Protein AF-A0A1V9XCT2-F1 (afdb_monomer_lite)

Foldseek 3Di:
DDDPPPDDDDPVNVVVVVVVVVVVVVVVVVLLVVLVVVLVVLVVVLVVLCCVVVPVVVCVVVVVDDDDPCCPPPVVCVVCPCSVVVSCCSVPPLSVVSVVCSVPVVCVVVSVVD

Organism: NCBI:txid418985

InterPro domains:
  IPR000219 Dbl homology domain [PF00621] (34-113)
  IPR000219 Dbl homology domain [PS50010] (30-114)
  IPR035899 Dbl homology (DH) domain superfamily [G3DSA:1.20.900.10] (22-114)
  IPR035899 Dbl homology (DH) domain superfamily [SSF48065] (20-112)
  IPR051336 Rho GTPase-activating Guanine Nucleotide Exchange Factors [PTHR22826] (22-113)

pLDDT: mean 89.44, std 11.73, range [43.09, 98.75]

Sequence (114 aa):
MCQLRIDEPTGDHLKQLVEEQKEAEDNLRKRAAVLTELVETEKDYVRDLGLVVLGYMAAIRIGSIPLPDDLRNGKDRFVFGNIKPMYEWHRDVFLAELEKCQSKPEQLGSLFKR

Structure (mmCIF, N/CA/C/O backbone):
data_AF-A0A1V9XCT2-F1
#
_entry.id   AF-A0A1V9XCT2-F1
#
loop_
_atom_site.group_PDB
_atom_site.id
_atom_site.type_symbol
_atom_site.label_atom_id
_atom_site.label_alt_id
_atom_site.label_comp_id
_atom_site.label_asym_id
_atom_site.label_entity_id
_atom_site.label_seq_id
_atom_site.pdbx_PDB_ins_code
_atom_site.Cartn_x
_atom_site.Cartn_y
_atom_site.Cartn_z
_atom_site.occupancy
_atom_site.B_iso_or_equiv
_atom_site.auth_seq_id
_atom_site.auth_comp_id
_atom_site.auth_asym_id
_atom_site.auth_atom_id
_atom_site.pdbx_PDB_model_num
ATOM 1 N N . MET A 1 1 ? -33.152 -22.529 53.161 1.00 46.97 1 MET A N 1
ATOM 2 C CA . MET A 1 1 ? -32.871 -22.059 51.790 1.00 46.97 1 MET A CA 1
ATOM 3 C C . MET A 1 1 ? -31.991 -20.826 51.910 1.00 46.97 1 MET A C 1
ATOM 5 O O . MET A 1 1 ? -32.441 -19.862 52.512 1.00 46.97 1 MET A O 1
ATOM 9 N N . CYS A 1 2 ? -30.733 -20.870 51.465 1.00 43.09 2 CYS A N 1
ATOM 10 C CA . CYS A 1 2 ? -29.901 -19.665 51.423 1.00 43.09 2 CYS A CA 1
ATOM 11 C C . CYS A 1 2 ? -30.412 -18.772 50.294 1.00 43.09 2 CYS A C 1
ATOM 13 O O . CYS A 1 2 ? -30.284 -19.127 49.125 1.00 43.09 2 CYS A O 1
ATOM 15 N N . GLN A 1 3 ? -31.004 -17.633 50.649 1.00 53.22 3 GLN A N 1
ATOM 16 C CA . GLN A 1 3 ? -31.229 -16.548 49.707 1.00 53.22 3 GLN A CA 1
ATOM 17 C C . GLN A 1 3 ? -29.845 -16.072 49.246 1.00 53.22 3 GLN A C 1
ATOM 19 O O . GLN A 1 3 ? -29.070 -15.560 50.055 1.00 53.22 3 GLN A O 1
ATOM 24 N N . LEU A 1 4 ? -29.514 -16.269 47.970 1.00 47.59 4 LEU A N 1
ATOM 25 C CA . LEU A 1 4 ? -28.419 -15.544 47.334 1.00 47.59 4 LEU A CA 1
ATOM 26 C C . LEU A 1 4 ? -28.792 -14.058 47.406 1.00 47.59 4 LEU A C 1
ATOM 28 O O . LEU A 1 4 ? -29.674 -13.608 46.676 1.00 47.59 4 LEU A O 1
ATOM 32 N N . ARG A 1 5 ? -28.189 -13.312 48.339 1.00 53.66 5 ARG A N 1
ATOM 33 C CA . ARG A 1 5 ? -28.181 -11.851 48.262 1.00 53.66 5 ARG A CA 1
ATOM 34 C C . ARG A 1 5 ? -27.346 -11.508 47.040 1.00 53.66 5 ARG A C 1
ATOM 36 O O . ARG A 1 5 ? -26.145 -11.747 47.025 1.00 53.66 5 ARG A O 1
ATOM 43 N N . ILE A 1 6 ? -28.009 -11.030 45.999 1.00 62.84 6 ILE A N 1
ATOM 44 C CA . ILE A 1 6 ? -27.334 -10.272 44.958 1.00 62.84 6 ILE A CA 1
ATOM 45 C C . ILE A 1 6 ? -27.096 -8.913 45.610 1.00 62.84 6 ILE A C 1
ATOM 47 O O . ILE A 1 6 ? -28.051 -8.170 45.824 1.00 62.84 6 ILE A O 1
ATOM 51 N N . ASP A 1 7 ? -25.867 -8.657 46.052 1.00 64.81 7 ASP A N 1
ATOM 52 C CA . ASP A 1 7 ? -25.498 -7.342 46.565 1.00 64.81 7 ASP A CA 1
ATOM 53 C C . ASP A 1 7 ? -25.713 -6.323 45.433 1.00 64.81 7 ASP A C 1
ATOM 55 O O . ASP A 1 7 ? -25.220 -6.516 44.318 1.00 64.81 7 ASP A O 1
ATOM 59 N N . GLU A 1 8 ? -26.503 -5.271 45.684 1.00 67.75 8 GLU A N 1
ATOM 60 C CA . GLU A 1 8 ? -26.632 -4.172 44.725 1.00 67.75 8 GLU A CA 1
ATOM 61 C C . GLU A 1 8 ? -25.244 -3.564 44.492 1.00 67.75 8 GLU A C 1
ATOM 63 O O . GLU A 1 8 ? -24.520 -3.309 45.463 1.00 67.75 8 GLU A O 1
ATOM 68 N N . PRO A 1 9 ? -24.841 -3.331 43.230 1.00 65.50 9 PRO A N 1
ATOM 69 C CA . PRO A 1 9 ? -23.531 -2.775 42.950 1.00 65.50 9 PRO A CA 1
ATOM 70 C C . PRO A 1 9 ? -23.439 -1.395 43.603 1.00 65.50 9 PRO A C 1
ATOM 72 O O . PRO A 1 9 ? -24.231 -0.495 43.320 1.00 65.50 9 PRO A O 1
ATOM 75 N N . THR A 1 10 ? -22.464 -1.222 44.493 1.00 78.00 10 THR A N 1
ATOM 76 C CA . THR A 1 10 ? -22.150 0.083 45.073 1.00 78.00 10 THR A CA 1
ATOM 77 C C . THR A 1 10 ? -21.810 1.074 43.959 1.00 78.00 10 THR A C 1
ATOM 79 O O . THR A 1 10 ? -21.271 0.702 42.915 1.00 78.00 10 THR A O 1
ATOM 82 N N . GLY A 1 11 ? -22.107 2.361 44.173 1.00 76.31 11 GLY A N 1
ATOM 83 C CA . GLY A 1 11 ? -21.920 3.404 43.155 1.00 76.31 11 GLY A CA 1
ATOM 84 C C . GLY A 1 11 ? -20.498 3.492 42.582 1.00 76.31 11 GLY A C 1
ATOM 85 O O . GLY A 1 11 ? -20.332 3.926 41.446 1.00 76.31 11 GLY A O 1
ATOM 86 N N . ASP A 1 12 ? -19.484 3.033 43.318 1.00 81.19 12 ASP A N 1
ATOM 87 C CA . ASP A 1 12 ? -18.105 2.950 42.827 1.00 81.19 12 ASP A CA 1
ATOM 88 C C . ASP A 1 12 ? -17.868 1.761 41.880 1.00 81.19 12 ASP A C 1
ATOM 90 O O . ASP A 1 12 ? -17.149 1.911 40.896 1.00 81.19 12 ASP A O 1
ATOM 94 N N . HIS A 1 13 ? -18.534 0.620 42.090 1.00 83.62 13 HIS A N 1
ATOM 95 C CA . HIS A 1 13 ? -18.489 -0.516 41.160 1.00 83.62 13 HIS A CA 1
ATOM 96 C C . HIS A 1 13 ? -19.144 -0.159 39.820 1.00 83.62 13 HIS A C 1
ATOM 98 O O . HIS A 1 13 ? -18.630 -0.496 38.757 1.00 83.62 13 HIS A O 1
ATOM 104 N N . LEU A 1 14 ? -20.256 0.582 39.863 1.00 87.25 14 LEU A N 1
ATOM 105 C CA . LEU A 1 14 ? -20.940 1.042 38.655 1.00 87.25 14 LEU A CA 1
ATOM 106 C C . LEU A 1 14 ? -20.065 2.011 37.844 1.00 87.25 14 LEU A C 1
ATOM 108 O O . LEU A 1 14 ? -19.995 1.900 36.624 1.00 87.25 14 LEU A O 1
ATOM 112 N N . LYS A 1 15 ? -19.354 2.926 38.517 1.00 89.12 15 LYS A N 1
ATOM 113 C CA . LYS A 1 15 ? -18.387 3.830 37.869 1.00 89.12 15 LYS A CA 1
ATOM 114 C C . LYS A 1 15 ? -17.228 3.071 37.232 1.00 89.12 15 LYS A C 1
ATOM 116 O O . LYS A 1 15 ? -16.839 3.410 36.121 1.00 89.12 15 LYS A O 1
ATOM 121 N N . GLN A 1 16 ? -16.697 2.059 37.918 1.00 92.19 16 GLN A N 1
ATOM 122 C CA . GLN A 1 16 ? -15.607 1.245 37.389 1.00 92.19 16 GLN A CA 1
ATOM 123 C C . GLN A 1 16 ? -16.026 0.510 36.109 1.00 92.19 16 GLN A C 1
ATOM 125 O O . GLN A 1 16 ? -15.322 0.592 35.109 1.00 92.19 16 GLN A O 1
ATOM 130 N N . LEU A 1 17 ? -17.204 -0.121 36.100 1.00 92.50 17 LEU A N 1
ATOM 131 C CA . LEU A 1 17 ? -17.729 -0.804 34.912 1.00 92.50 17 LEU A CA 1
ATOM 132 C C . LEU A 1 17 ? -17.948 0.154 33.732 1.00 92.50 17 LEU A C 1
ATOM 134 O O . LEU A 1 17 ? -17.690 -0.210 32.587 1.00 92.50 17 LEU A O 1
ATOM 138 N N . VAL A 1 18 ? -18.409 1.380 34.000 1.00 93.56 18 VAL A N 1
ATOM 139 C CA . VAL A 1 18 ? -18.587 2.411 32.965 1.00 93.56 18 VAL A CA 1
ATOM 140 C C . VAL A 1 18 ? -17.242 2.855 32.382 1.00 93.56 18 VAL A C 1
ATOM 142 O O . VAL A 1 18 ? -17.131 3.007 31.166 1.00 93.56 18 VAL A O 1
ATOM 145 N N . GLU A 1 19 ? -16.212 3.036 33.212 1.00 94.56 19 GLU A N 1
ATOM 146 C CA . GLU A 1 19 ? -14.879 3.413 32.725 1.00 94.56 19 GLU A CA 1
ATOM 147 C C . GLU A 1 19 ? -14.223 2.270 31.933 1.00 94.56 19 GLU A C 1
ATOM 149 O O . GLU A 1 19 ? -13.669 2.514 30.864 1.00 94.56 19 GLU A O 1
ATOM 154 N N . GLU A 1 20 ? -14.366 1.018 32.380 1.00 94.69 20 GLU A N 1
ATOM 155 C CA . GLU A 1 20 ? -13.884 -0.169 31.656 1.00 94.69 20 GLU A CA 1
ATOM 156 C C . GLU A 1 20 ? -14.562 -0.319 30.283 1.00 94.69 20 GLU A C 1
ATOM 158 O O . GLU A 1 20 ? -13.900 -0.615 29.284 1.00 94.69 20 GLU A O 1
ATOM 163 N N . GLN A 1 21 ? -15.875 -0.071 30.200 1.00 95.00 21 GLN A N 1
ATOM 164 C CA . GLN A 1 21 ? -16.604 -0.059 28.928 1.00 95.00 21 GLN A CA 1
ATOM 165 C C . GLN A 1 21 ? -16.100 1.042 27.998 1.00 95.00 21 GLN A C 1
ATOM 167 O O . GLN A 1 21 ? -15.821 0.780 26.827 1.00 95.00 21 GLN A O 1
ATOM 172 N N . LYS A 1 22 ? -15.924 2.257 28.520 1.00 95.88 22 LYS A N 1
ATOM 173 C CA . LYS A 1 22 ? -15.406 3.388 27.748 1.00 95.88 22 LYS A CA 1
ATOM 174 C C . LYS A 1 22 ? -13.989 3.124 27.239 1.00 95.88 22 LYS A C 1
ATOM 176 O O . LYS A 1 22 ? -13.690 3.409 26.082 1.00 95.88 22 LYS A O 1
ATOM 181 N N . GLU A 1 23 ? -13.123 2.541 28.066 1.00 96.44 23 GLU A N 1
ATOM 182 C CA . GLU A 1 23 ? -11.772 2.160 27.656 1.00 96.44 23 GLU A CA 1
ATOM 183 C C . GLU A 1 23 ? -11.803 1.086 26.556 1.00 96.44 23 GLU A C 1
ATOM 185 O O . GLU A 1 23 ? -11.057 1.172 25.575 1.00 96.44 23 GLU A O 1
ATOM 190 N N . ALA A 1 24 ? -12.691 0.094 26.668 1.00 95.12 24 ALA A N 1
ATOM 191 C CA . ALA A 1 24 ? -12.873 -0.932 25.644 1.00 95.12 24 ALA A CA 1
ATOM 192 C C . ALA A 1 24 ? -13.353 -0.339 24.306 1.00 95.12 24 ALA A C 1
ATOM 194 O O . ALA A 1 24 ? -12.811 -0.688 23.251 1.00 95.12 24 ALA A O 1
ATOM 195 N N . GLU A 1 25 ? -14.313 0.587 24.341 1.00 95.62 25 GLU A N 1
ATOM 196 C CA . GLU A 1 25 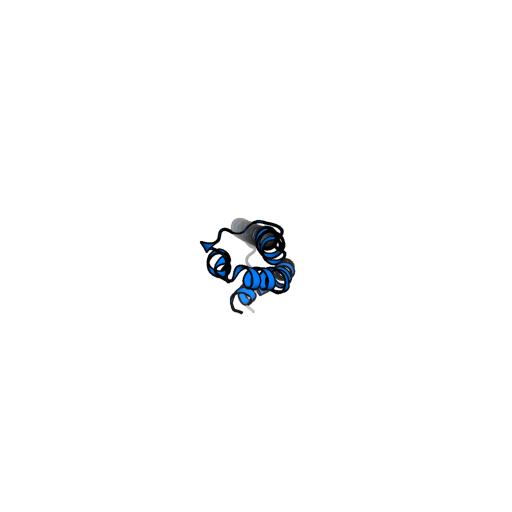? -14.796 1.316 23.163 1.00 95.62 25 GLU A CA 1
ATOM 197 C C . GLU A 1 25 ? -13.695 2.175 22.527 1.00 95.62 25 GLU A C 1
ATOM 199 O O . GLU A 1 25 ? -13.484 2.125 21.311 1.00 95.62 25 GLU A O 1
ATOM 204 N N . ASP A 1 26 ? -12.932 2.913 23.337 1.00 96.69 26 ASP A N 1
ATOM 205 C CA . ASP A 1 26 ? -11.811 3.724 22.863 1.00 96.69 26 ASP A CA 1
ATOM 206 C C . ASP A 1 26 ? -10.718 2.858 22.224 1.00 96.69 26 ASP A C 1
ATOM 208 O O . ASP A 1 26 ? -10.165 3.215 21.178 1.00 96.69 26 ASP A O 1
ATOM 212 N N . ASN A 1 27 ? -10.420 1.700 22.813 1.00 95.25 27 ASN A N 1
ATOM 213 C CA . ASN A 1 27 ? -9.467 0.742 22.263 1.00 95.25 27 ASN A CA 1
ATOM 214 C C . ASN A 1 27 ? -9.954 0.150 20.936 1.00 95.25 27 ASN A C 1
ATOM 216 O O . ASN A 1 27 ? -9.158 0.008 20.003 1.00 95.25 27 ASN A O 1
ATOM 220 N N . LEU A 1 28 ? -11.249 -0.150 20.812 1.00 93.56 28 LEU A N 1
ATOM 221 C CA . LEU A 1 28 ? -11.834 -0.617 19.558 1.00 93.56 28 LEU A CA 1
ATOM 222 C C . LEU A 1 28 ? -11.755 0.461 18.469 1.00 93.56 28 LEU A C 1
ATOM 224 O O . LEU A 1 28 ? -11.323 0.170 17.353 1.00 93.56 28 LEU A O 1
ATOM 228 N N . ARG A 1 29 ? -12.077 1.718 18.804 1.00 94.81 29 ARG A N 1
ATOM 229 C CA . ARG A 1 29 ? -11.971 2.855 17.877 1.00 94.81 29 ARG A CA 1
ATOM 230 C C . ARG A 1 29 ? -10.536 3.068 17.400 1.00 94.81 29 ARG A C 1
ATOM 232 O O . ARG A 1 29 ? -10.316 3.253 16.206 1.00 94.81 29 ARG A O 1
ATOM 239 N N . LYS A 1 30 ? -9.554 3.014 18.307 1.00 96.06 30 LYS A N 1
ATOM 240 C CA . LYS A 1 30 ? -8.126 3.136 17.961 1.00 96.06 30 LYS A CA 1
ATOM 241 C C . LYS A 1 30 ? -7.682 2.026 17.008 1.00 96.06 30 LYS A C 1
ATOM 243 O O . LYS A 1 30 ? -7.020 2.311 16.018 1.00 96.06 30 LYS A O 1
ATOM 248 N N . ARG A 1 31 ? -8.074 0.774 17.270 1.00 94.25 31 ARG A N 1
ATOM 249 C CA . ARG A 1 31 ? -7.756 -0.365 16.389 1.00 94.25 31 ARG A CA 1
ATOM 250 C C . ARG A 1 31 ? -8.362 -0.199 14.997 1.00 94.25 31 ARG A C 1
ATOM 252 O O . ARG A 1 31 ? -7.673 -0.453 14.015 1.00 94.25 31 ARG A O 1
ATOM 259 N N . ALA A 1 32 ? -9.614 0.251 14.917 1.00 93.94 32 ALA A N 1
ATOM 260 C CA . ALA A 1 32 ? -10.266 0.531 13.642 1.00 93.94 32 ALA A CA 1
ATOM 261 C C . ALA A 1 32 ? -9.530 1.633 12.862 1.00 93.94 32 ALA A C 1
ATOM 263 O O . ALA A 1 32 ? -9.256 1.451 11.682 1.00 93.94 32 ALA A O 1
ATOM 264 N N . ALA A 1 33 ? -9.135 2.724 13.528 1.00 96.19 33 ALA A N 1
ATOM 265 C CA . ALA A 1 33 ? -8.386 3.809 12.894 1.00 96.19 33 ALA A CA 1
ATOM 266 C C . ALA A 1 33 ? -7.038 3.340 12.316 1.00 96.19 33 ALA A C 1
ATOM 268 O O . ALA A 1 33 ? -6.728 3.665 11.174 1.00 96.19 33 ALA A O 1
ATOM 269 N N . VAL A 1 34 ? -6.281 2.528 13.063 1.00 96.50 34 VAL A N 1
ATOM 270 C CA . VAL A 1 34 ? -5.004 1.958 12.590 1.00 96.50 34 VAL A CA 1
ATOM 271 C C . VAL A 1 34 ? -5.213 1.051 11.377 1.00 96.50 34 VAL A C 1
ATOM 273 O O . VAL A 1 34 ? -4.423 1.085 10.440 1.00 96.50 34 VAL A O 1
ATOM 276 N N . LEU A 1 35 ? -6.276 0.243 11.366 1.00 96.44 35 LEU A N 1
ATOM 277 C CA . LEU A 1 35 ? -6.584 -0.613 10.220 1.00 96.44 35 LEU A CA 1
ATOM 278 C C . LEU A 1 35 ? -6.976 0.205 8.983 1.00 96.44 35 LEU A C 1
ATOM 280 O O . LEU A 1 35 ? -6.545 -0.120 7.879 1.00 96.44 35 LEU A O 1
ATOM 284 N N . THR A 1 36 ? -7.756 1.270 9.160 1.00 97.19 36 THR A N 1
ATOM 285 C CA . THR A 1 36 ? -8.071 2.200 8.071 1.00 97.19 36 THR A CA 1
ATOM 286 C C . THR A 1 36 ? -6.798 2.834 7.515 1.00 97.19 36 THR A C 1
ATOM 288 O O . THR A 1 36 ? -6.588 2.815 6.307 1.00 97.19 36 THR A O 1
ATOM 291 N N . GLU A 1 37 ? -5.922 3.344 8.382 1.00 98.12 37 GLU A N 1
ATOM 292 C CA . GLU A 1 37 ? -4.640 3.931 7.976 1.00 98.12 37 GLU A CA 1
ATOM 293 C C . GLU A 1 37 ? -3.764 2.922 7.223 1.00 98.12 37 GLU A C 1
ATOM 295 O O . GLU A 1 37 ? -3.186 3.254 6.189 1.00 98.12 37 GLU A O 1
ATOM 300 N N . LEU A 1 38 ? -3.716 1.670 7.682 1.00 98.06 38 LEU A N 1
ATOM 301 C CA . LEU A 1 38 ? -2.977 0.602 7.016 1.00 98.06 38 LEU A CA 1
ATOM 302 C C . LEU A 1 38 ? -3.496 0.334 5.594 1.00 98.06 38 LEU A C 1
ATOM 304 O O . LEU A 1 38 ? -2.702 0.154 4.679 1.00 98.06 38 LEU A O 1
ATOM 308 N N . VAL A 1 39 ? -4.815 0.332 5.384 1.00 97.88 39 VAL A N 1
ATOM 309 C CA . VAL A 1 39 ? -5.400 0.149 4.044 1.00 97.88 39 VAL A CA 1
ATOM 310 C C . VAL A 1 39 ? -5.077 1.331 3.136 1.00 97.88 39 VAL A C 1
ATOM 312 O O . VAL A 1 39 ? -4.695 1.131 1.985 1.00 97.88 39 VAL A O 1
ATOM 315 N N . GLU A 1 40 ? -5.237 2.558 3.627 1.00 98.44 40 GLU A N 1
ATOM 316 C CA . GLU A 1 40 ? -4.993 3.748 2.808 1.00 98.44 40 GLU A CA 1
ATOM 317 C C . GLU A 1 40 ? -3.511 3.877 2.437 1.00 98.44 40 GLU A C 1
ATOM 319 O O . GLU A 1 40 ? -3.179 4.083 1.271 1.00 98.44 40 GLU A O 1
ATOM 324 N N . THR A 1 41 ? -2.608 3.638 3.389 1.00 98.62 41 THR A N 1
ATOM 325 C CA . THR A 1 41 ? -1.161 3.644 3.120 1.00 98.62 41 THR A CA 1
ATOM 326 C C . THR A 1 41 ? -0.731 2.500 2.197 1.00 98.62 41 THR A C 1
ATOM 328 O O . THR A 1 41 ? 0.160 2.691 1.371 1.00 98.62 41 THR A O 1
ATOM 331 N N . GLU A 1 42 ? -1.396 1.342 2.240 1.00 98.50 42 GLU A N 1
ATOM 332 C CA . GLU A 1 42 ? -1.163 0.255 1.281 1.00 98.50 42 GLU A CA 1
ATOM 333 C C . GLU A 1 42 ? -1.615 0.634 -0.140 1.00 98.50 42 GLU A C 1
ATOM 335 O O . GLU A 1 42 ? -0.912 0.354 -1.113 1.00 98.50 42 GLU A O 1
ATOM 340 N N . LYS A 1 43 ? -2.749 1.332 -0.294 1.00 98.62 43 LYS A N 1
ATOM 341 C CA . LYS A 1 43 ? -3.160 1.880 -1.601 1.00 98.62 43 LYS A CA 1
ATOM 342 C C . LYS A 1 43 ? -2.119 2.855 -2.132 1.00 98.62 43 LYS A C 1
ATOM 344 O O . LYS A 1 43 ? -1.837 2.839 -3.330 1.00 98.62 43 LYS A O 1
ATOM 349 N N . ASP A 1 44 ? -1.579 3.715 -1.274 1.00 98.75 44 ASP A N 1
ATOM 350 C CA . ASP A 1 44 ? -0.528 4.667 -1.636 1.00 98.75 44 ASP A CA 1
ATOM 351 C C . ASP A 1 44 ? 0.727 3.927 -2.107 1.00 98.75 44 ASP A C 1
ATOM 353 O O . ASP A 1 44 ? 1.212 4.172 -3.213 1.00 98.75 44 ASP A O 1
ATOM 357 N N . TYR A 1 45 ? 1.161 2.925 -1.343 1.00 98.62 45 TYR A N 1
ATOM 358 C CA . TYR A 1 45 ? 2.299 2.079 -1.681 1.00 98.62 45 TYR A CA 1
ATOM 359 C C . TYR A 1 45 ? 2.133 1.371 -3.035 1.00 98.62 45 TYR A C 1
ATOM 361 O O . TYR A 1 45 ? 3.022 1.433 -3.888 1.00 98.62 45 TYR A O 1
ATOM 369 N N . VAL A 1 46 ? 0.973 0.756 -3.292 1.00 98.56 46 VAL A N 1
ATOM 370 C CA . VAL A 1 46 ? 0.672 0.101 -4.577 1.00 98.56 46 VAL A CA 1
ATOM 371 C C . VAL A 1 46 ? 0.693 1.098 -5.737 1.00 98.56 46 VAL A C 1
ATOM 373 O O . VAL A 1 46 ? 1.201 0.770 -6.816 1.00 98.56 46 VAL A O 1
ATOM 376 N N . ARG A 1 47 ? 0.165 2.315 -5.550 1.00 98.50 47 ARG A N 1
ATOM 377 C CA . ARG A 1 47 ? 0.215 3.361 -6.585 1.00 98.50 47 ARG A CA 1
ATOM 378 C C . ARG A 1 47 ? 1.653 3.766 -6.892 1.00 98.50 47 ARG A C 1
ATOM 380 O O . ARG A 1 47 ? 2.011 3.817 -8.069 1.00 98.50 47 ARG A O 1
ATOM 387 N N . ASP A 1 48 ? 2.472 3.976 -5.868 1.00 98.50 48 ASP A N 1
ATOM 388 C CA . ASP A 1 48 ? 3.868 4.391 -6.021 1.00 98.50 48 ASP A CA 1
ATOM 389 C C . ASP A 1 48 ? 4.720 3.306 -6.692 1.00 98.50 48 ASP A C 1
ATOM 391 O O . ASP A 1 48 ? 5.481 3.589 -7.622 1.00 98.50 48 ASP A O 1
ATOM 395 N N . LEU A 1 49 ? 4.525 2.036 -6.324 1.00 98.38 49 LEU A N 1
ATOM 396 C CA . LEU A 1 49 ? 5.112 0.907 -7.051 1.00 98.38 49 LEU A CA 1
ATOM 397 C C . LEU A 1 49 ? 4.663 0.881 -8.523 1.00 98.38 49 LEU A C 1
ATOM 399 O O . LEU A 1 49 ? 5.462 0.605 -9.424 1.00 98.38 49 LEU A O 1
ATOM 403 N N . GLY A 1 50 ? 3.399 1.218 -8.783 1.00 98.00 50 GLY A N 1
ATOM 404 C CA . GLY A 1 50 ? 2.846 1.354 -10.127 1.00 98.00 50 GLY A CA 1
ATOM 405 C C . GLY A 1 50 ? 3.566 2.408 -10.972 1.00 98.00 50 GLY A C 1
ATOM 406 O O . GLY A 1 50 ? 3.804 2.162 -12.155 1.00 98.00 50 GLY A O 1
ATOM 407 N N . LEU A 1 51 ? 3.990 3.533 -10.387 1.00 97.69 51 LEU A N 1
ATOM 408 C CA . LEU A 1 51 ? 4.774 4.559 -11.094 1.00 97.69 51 LEU A CA 1
ATOM 409 C C . LEU A 1 51 ? 6.115 4.005 -11.597 1.00 97.69 51 LEU A C 1
ATOM 411 O O . LEU A 1 51 ? 6.563 4.338 -12.697 1.00 97.69 51 LEU A O 1
ATOM 415 N N . VAL A 1 52 ? 6.741 3.113 -10.828 1.00 95.94 52 VAL A N 1
ATOM 416 C CA . VAL A 1 52 ? 7.987 2.451 -11.231 1.00 95.94 52 VAL A CA 1
ATOM 417 C C . VAL A 1 52 ? 7.723 1.428 -12.337 1.00 95.94 52 VAL A C 1
ATOM 419 O O . VAL A 1 52 ? 8.374 1.470 -13.383 1.00 95.94 52 VAL A O 1
ATOM 422 N N . VAL A 1 53 ? 6.756 0.528 -12.141 1.00 96.31 53 VAL A N 1
ATOM 423 C CA . VAL A 1 53 ? 6.514 -0.605 -13.053 1.00 96.31 53 VAL A CA 1
ATOM 424 C C . VAL A 1 53 ? 5.861 -0.168 -14.365 1.00 96.31 53 VAL A C 1
ATOM 426 O O . VAL A 1 53 ? 6.308 -0.556 -15.445 1.00 96.31 53 VAL A O 1
ATOM 429 N N . LEU A 1 54 ? 4.796 0.628 -14.285 1.00 95.94 54 LEU A N 1
ATOM 430 C CA . LEU A 1 54 ? 4.014 1.067 -15.444 1.00 95.94 54 LEU A CA 1
ATOM 431 C C . LEU A 1 54 ? 4.568 2.348 -16.075 1.00 95.94 54 LEU A C 1
ATOM 433 O O . LEU A 1 54 ? 4.277 2.617 -17.236 1.00 95.94 54 LEU A O 1
ATOM 437 N N . GLY A 1 55 ? 5.362 3.120 -15.330 1.00 94.38 55 GLY A N 1
ATOM 438 C CA . GLY A 1 55 ? 6.059 4.302 -15.830 1.00 94.38 55 GLY A CA 1
ATOM 439 C C . GLY A 1 55 ? 7.469 3.960 -16.296 1.00 94.38 55 GLY A C 1
ATOM 440 O O . GLY A 1 55 ? 7.690 3.675 -17.473 1.00 94.38 55 GLY A O 1
ATOM 441 N N . TYR A 1 56 ? 8.433 3.982 -15.374 1.00 92.75 56 TYR A N 1
ATOM 442 C CA . TYR A 1 56 ? 9.860 3.871 -15.701 1.00 92.75 56 TYR A CA 1
ATOM 443 C C . TYR A 1 56 ? 10.223 2.565 -16.413 1.00 92.75 56 TYR A C 1
ATOM 445 O O . TYR A 1 56 ? 10.788 2.602 -17.505 1.00 92.75 56 TYR A O 1
ATOM 453 N N . MET A 1 57 ? 9.881 1.406 -15.845 1.00 91.81 57 MET A N 1
ATOM 454 C CA . MET A 1 57 ? 10.241 0.113 -16.439 1.00 91.81 57 MET A CA 1
ATOM 455 C C . MET A 1 57 ? 9.583 -0.080 -17.812 1.00 91.81 57 MET A C 1
ATOM 457 O O . MET A 1 57 ? 10.221 -0.564 -18.749 1.00 91.81 57 MET A O 1
ATOM 461 N N . ALA A 1 58 ? 8.320 0.331 -17.959 1.00 92.62 58 ALA A N 1
ATOM 462 C CA . ALA A 1 58 ? 7.618 0.270 -19.235 1.00 92.62 58 ALA A CA 1
ATOM 463 C C . ALA A 1 58 ? 8.262 1.185 -20.288 1.00 92.62 58 ALA A C 1
ATOM 465 O O . ALA A 1 58 ? 8.491 0.729 -21.409 1.00 92.62 58 ALA A O 1
ATOM 466 N N . ALA A 1 59 ? 8.602 2.424 -19.918 1.00 91.69 59 ALA A N 1
ATOM 467 C CA . ALA A 1 59 ? 9.267 3.400 -20.779 1.00 91.69 59 ALA A CA 1
ATOM 468 C C . ALA A 1 59 ? 10.643 2.908 -21.263 1.00 91.69 59 ALA A C 1
ATOM 470 O O . ALA A 1 59 ? 10.965 3.014 -22.447 1.00 91.69 59 ALA A O 1
ATOM 471 N N . ILE A 1 60 ? 11.433 2.300 -20.370 1.00 90.12 60 ILE A N 1
ATOM 472 C CA . ILE A 1 60 ? 12.720 1.677 -20.719 1.00 90.12 60 ILE A CA 1
ATOM 473 C C . ILE A 1 60 ? 12.503 0.534 -21.713 1.00 90.12 60 ILE A C 1
ATOM 475 O O . ILE A 1 60 ? 13.182 0.466 -22.737 1.00 90.12 60 ILE A O 1
ATOM 479 N N . ARG A 1 61 ? 11.526 -0.344 -21.451 1.00 86.81 61 ARG A N 1
ATOM 480 C CA . ARG A 1 61 ? 11.241 -1.515 -22.293 1.00 86.81 61 ARG A CA 1
ATOM 481 C C . ARG A 1 61 ? 10.827 -1.142 -23.717 1.00 86.81 61 ARG A C 1
ATOM 483 O O . ARG A 1 61 ? 11.224 -1.828 -24.652 1.00 86.81 61 ARG A O 1
ATOM 490 N N . ILE A 1 62 ? 10.021 -0.091 -23.888 1.00 90.25 62 ILE A N 1
ATOM 491 C CA . ILE A 1 62 ? 9.603 0.392 -25.218 1.00 90.25 62 ILE A CA 1
ATOM 492 C C . ILE A 1 62 ? 10.641 1.319 -25.868 1.00 90.25 62 ILE A C 1
ATOM 494 O O . ILE A 1 62 ? 10.434 1.770 -26.991 1.00 90.25 62 ILE A O 1
ATOM 498 N N . GLY A 1 63 ? 11.742 1.619 -25.170 1.00 87.69 63 GLY A N 1
ATOM 499 C CA . GLY A 1 63 ? 12.811 2.486 -25.660 1.00 87.69 63 GLY A CA 1
ATOM 500 C C . GLY A 1 63 ? 12.432 3.966 -25.742 1.00 87.69 63 GLY A C 1
ATOM 501 O O . GLY A 1 63 ? 13.066 4.706 -26.488 1.00 87.69 63 GLY A O 1
ATOM 502 N N . SER A 1 64 ? 11.411 4.416 -25.002 1.00 89.38 64 SER A N 1
ATOM 503 C CA . SER A 1 64 ? 10.975 5.820 -25.026 1.00 89.38 64 SER A CA 1
ATOM 504 C C . SER A 1 64 ? 11.873 6.745 -24.204 1.00 89.38 64 SER A C 1
ATOM 506 O O . SER A 1 64 ? 11.774 7.962 -24.343 1.00 89.38 64 SER A O 1
ATOM 508 N N . ILE A 1 65 ? 12.737 6.189 -23.348 1.00 86.38 65 ILE A N 1
ATOM 509 C CA . ILE A 1 65 ? 13.769 6.935 -22.626 1.00 86.38 65 ILE A CA 1
ATOM 510 C C . ILE A 1 65 ? 15.156 6.326 -22.871 1.00 86.38 65 ILE A C 1
ATOM 512 O O . ILE A 1 65 ? 15.291 5.099 -22.897 1.00 86.38 65 ILE A O 1
ATOM 516 N N . PRO A 1 66 ? 16.198 7.156 -23.063 1.00 84.31 66 PRO A N 1
ATOM 517 C CA . PRO A 1 66 ? 17.550 6.664 -23.272 1.00 84.31 66 PRO A CA 1
ATOM 518 C C . PRO A 1 66 ? 18.091 6.050 -21.979 1.00 84.31 66 PRO A C 1
ATOM 520 O O . PRO A 1 66 ? 18.102 6.688 -20.927 1.00 84.31 66 PRO A O 1
ATOM 523 N N . LEU A 1 67 ? 18.564 4.808 -22.074 1.00 85.56 67 LEU A N 1
ATOM 524 C CA . LEU A 1 67 ? 19.208 4.114 -20.966 1.00 85.56 67 LEU A CA 1
ATOM 525 C C . LEU A 1 67 ? 20.736 4.272 -21.070 1.00 85.56 67 LEU A C 1
ATOM 527 O O . LEU A 1 67 ? 21.277 4.041 -22.157 1.00 85.56 67 LEU A O 1
ATOM 531 N N . PRO A 1 68 ? 21.439 4.635 -19.980 1.00 87.38 68 PRO A N 1
ATOM 532 C CA . PRO A 1 68 ? 22.899 4.612 -19.942 1.00 87.38 68 PRO A CA 1
ATOM 533 C C . PRO A 1 68 ? 23.446 3.236 -20.328 1.00 87.38 68 PRO A C 1
ATOM 535 O O . PRO A 1 68 ? 22.856 2.215 -19.969 1.00 87.38 68 PRO A O 1
ATOM 538 N N . ASP A 1 69 ? 24.586 3.199 -21.020 1.00 86.62 69 ASP A N 1
ATOM 539 C CA . ASP A 1 69 ? 25.165 1.951 -21.539 1.00 86.62 69 ASP A CA 1
ATOM 540 C C . ASP A 1 69 ? 25.444 0.920 -20.436 1.00 86.62 69 ASP A C 1
ATOM 542 O O . ASP A 1 69 ? 25.209 -0.274 -20.628 1.00 86.62 69 ASP A O 1
ATOM 546 N N . ASP A 1 70 ? 25.818 1.387 -19.24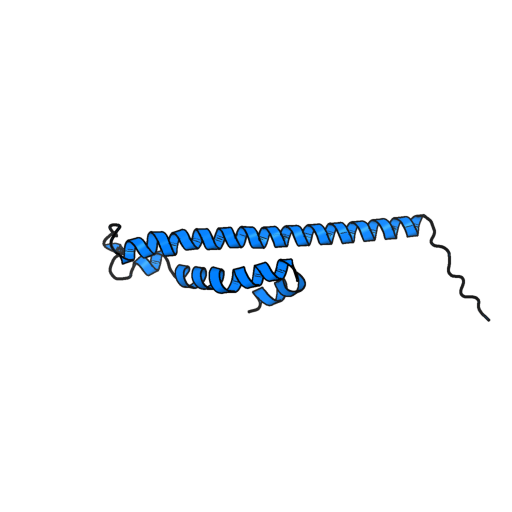4 1.00 86.31 70 ASP A N 1
ATOM 547 C CA . ASP A 1 70 ? 26.059 0.547 -18.069 1.00 86.31 70 ASP A CA 1
ATOM 548 C C . ASP A 1 70 ? 24.813 -0.173 -17.543 1.00 86.31 70 ASP A C 1
ATOM 550 O O . ASP A 1 70 ? 24.943 -1.174 -16.838 1.00 86.31 70 ASP A O 1
ATOM 554 N N . LEU A 1 71 ? 23.614 0.303 -17.889 1.00 84.44 71 LEU A N 1
ATOM 555 C CA . LEU A 1 71 ? 22.333 -0.285 -17.488 1.00 84.44 71 LEU A CA 1
ATOM 556 C C . LEU A 1 71 ? 21.676 -1.103 -18.611 1.00 84.44 71 LEU A C 1
ATOM 558 O O . LEU A 1 71 ? 20.648 -1.743 -18.387 1.00 84.44 71 LEU A O 1
ATOM 562 N N . ARG A 1 72 ? 22.267 -1.128 -19.811 1.00 82.44 72 ARG A N 1
ATOM 563 C CA . ARG A 1 72 ? 21.793 -1.955 -20.931 1.00 82.44 72 ARG A CA 1
ATOM 564 C C . ARG A 1 72 ? 22.027 -3.448 -20.671 1.00 82.44 72 ARG A C 1
ATOM 566 O O . ARG A 1 72 ? 22.675 -3.854 -19.708 1.00 82.44 72 ARG A O 1
ATOM 573 N N . ASN A 1 73 ? 21.514 -4.282 -21.578 1.00 82.06 73 ASN A N 1
ATOM 574 C CA . ASN A 1 73 ? 21.706 -5.738 -21.583 1.00 82.06 73 ASN A CA 1
ATOM 575 C C . ASN A 1 73 ? 21.195 -6.439 -20.308 1.00 82.06 73 ASN A C 1
ATOM 577 O O . ASN A 1 73 ? 21.818 -7.379 -19.819 1.00 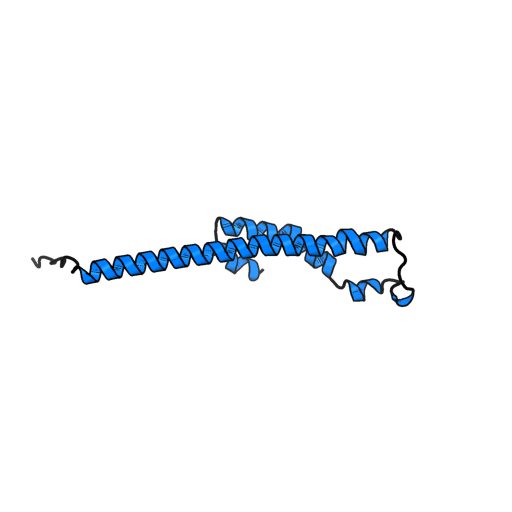82.06 73 ASN A O 1
ATOM 581 N N . GLY A 1 74 ? 20.062 -5.984 -19.763 1.00 76.62 74 GLY A N 1
ATOM 582 C CA . GLY A 1 74 ? 19.405 -6.612 -18.610 1.00 76.62 74 GLY A CA 1
ATOM 583 C C . GLY A 1 74 ? 19.956 -6.192 -17.243 1.00 76.62 74 GLY A C 1
ATOM 584 O O . GLY A 1 74 ? 19.565 -6.767 -16.225 1.00 76.62 74 GLY A O 1
ATOM 585 N N . LYS A 1 75 ? 20.872 -5.214 -17.198 1.00 81.88 75 LYS A N 1
ATOM 586 C CA . LYS A 1 75 ? 21.419 -4.663 -15.947 1.00 81.88 75 LYS A CA 1
ATOM 587 C C . LYS A 1 75 ? 20.461 -3.699 -15.238 1.00 81.88 75 LYS A C 1
ATOM 589 O O . LYS A 1 75 ? 20.628 -3.449 -14.048 1.00 81.88 75 LYS A O 1
ATOM 594 N N . ASP A 1 76 ? 19.414 -3.238 -15.911 1.00 79.38 76 ASP A N 1
ATOM 595 C CA . ASP A 1 76 ? 18.269 -2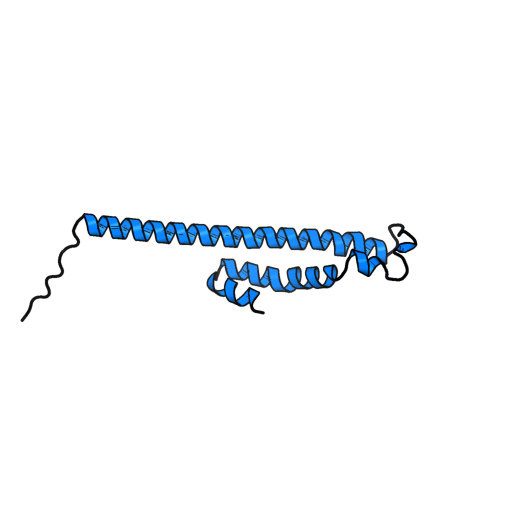.540 -15.318 1.00 79.38 76 ASP A CA 1
ATOM 596 C C . ASP A 1 76 ? 17.603 -3.355 -14.193 1.00 79.38 76 ASP A C 1
ATOM 598 O O . ASP A 1 76 ? 17.121 -2.790 -13.209 1.00 79.38 76 ASP A O 1
ATOM 602 N N . ARG A 1 77 ? 17.680 -4.692 -14.254 1.00 83.94 77 ARG A N 1
ATOM 603 C CA . ARG A 1 77 ? 17.239 -5.580 -13.169 1.00 83.94 77 ARG A CA 1
ATOM 604 C C . ARG A 1 77 ? 17.975 -5.340 -11.844 1.00 83.94 77 ARG A C 1
ATOM 606 O O . ARG A 1 77 ? 17.398 -5.618 -10.800 1.00 83.94 77 ARG A O 1
ATOM 613 N N . PHE A 1 78 ? 19.208 -4.827 -11.837 1.00 86.06 78 PHE A N 1
ATOM 614 C CA . PHE A 1 78 ? 19.901 -4.491 -10.582 1.00 86.06 78 PHE A CA 1
ATOM 615 C C . PHE A 1 78 ? 19.330 -3.241 -9.909 1.00 86.06 78 PHE A C 1
ATOM 617 O O . PHE A 1 78 ? 19.427 -3.114 -8.694 1.00 86.06 78 PHE A O 1
ATOM 624 N N . VAL A 1 79 ? 18.715 -2.347 -10.687 1.00 88.88 79 VAL A N 1
ATOM 625 C CA . VAL A 1 79 ? 18.059 -1.139 -10.173 1.00 88.88 79 VAL A CA 1
ATOM 626 C C . VAL A 1 79 ? 16.669 -1.483 -9.646 1.00 88.88 79 VAL A C 1
ATOM 628 O O . VAL A 1 79 ? 16.316 -1.098 -8.537 1.00 88.88 79 VAL A O 1
ATOM 631 N N . PHE A 1 80 ? 15.886 -2.237 -10.425 1.00 91.38 80 PHE A N 1
ATOM 632 C CA . PHE A 1 80 ? 14.485 -2.522 -10.092 1.00 91.38 80 PHE A CA 1
ATOM 633 C C . PHE A 1 80 ? 14.272 -3.829 -9.319 1.00 91.38 80 PHE A C 1
ATOM 635 O O . PHE A 1 80 ? 13.188 -4.053 -8.789 1.00 91.38 80 PHE A O 1
ATOM 642 N N . GLY A 1 81 ? 15.264 -4.718 -9.251 1.00 93.38 81 GLY A N 1
ATOM 643 C CA . GLY A 1 81 ? 15.198 -5.961 -8.483 1.00 93.38 81 GLY A CA 1
ATOM 644 C C . GLY A 1 81 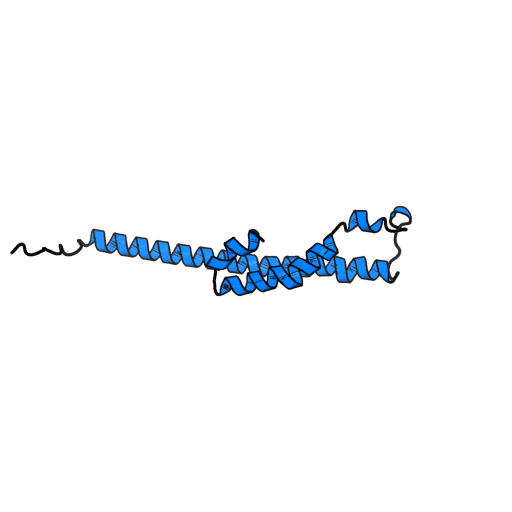? 13.937 -6.783 -8.768 1.00 93.38 81 GLY A C 1
ATOM 645 O O . GLY A 1 81 ? 13.669 -7.184 -9.902 1.00 93.38 81 GLY A O 1
ATOM 646 N N . ASN A 1 82 ? 13.164 -7.046 -7.714 1.00 95.12 82 ASN A N 1
ATOM 647 C CA . ASN A 1 82 ? 11.882 -7.752 -7.745 1.00 95.12 82 ASN A CA 1
ATOM 648 C C . ASN A 1 82 ? 10.666 -6.821 -7.563 1.00 95.12 82 ASN A C 1
ATOM 650 O O . ASN A 1 82 ? 9.595 -7.299 -7.188 1.00 95.12 82 ASN A O 1
ATOM 654 N N . ILE A 1 83 ? 10.796 -5.525 -7.871 1.00 96.44 83 ILE A N 1
ATOM 655 C CA . ILE A 1 83 ? 9.716 -4.535 -7.718 1.00 96.44 83 ILE A CA 1
ATOM 656 C C . ILE A 1 83 ? 8.461 -4.912 -8.513 1.00 96.44 83 ILE A C 1
ATOM 658 O O . ILE A 1 83 ? 7.358 -4.784 -7.995 1.00 96.44 83 ILE A O 1
ATOM 662 N N . LYS A 1 84 ? 8.594 -5.431 -9.743 1.00 95.44 84 LYS A N 1
ATOM 663 C CA . LYS A 1 84 ? 7.426 -5.860 -10.533 1.00 95.44 84 LYS A CA 1
ATOM 664 C C . LYS A 1 84 ? 6.636 -6.992 -9.845 1.00 95.44 84 LYS A C 1
ATOM 666 O O . LYS A 1 84 ? 5.438 -6.808 -9.654 1.00 95.44 84 LYS A O 1
ATOM 671 N N . PRO A 1 85 ? 7.262 -8.115 -9.438 1.00 96.94 85 PRO A N 1
ATOM 672 C CA . PRO A 1 85 ? 6.584 -9.130 -8.633 1.00 96.94 85 PRO A CA 1
ATOM 673 C C . PRO A 1 85 ? 5.945 -8.592 -7.345 1.00 96.94 85 PRO A C 1
ATOM 675 O O . PRO A 1 85 ? 4.820 -8.975 -7.037 1.00 96.94 85 PRO A O 1
ATOM 678 N N . MET A 1 86 ? 6.630 -7.700 -6.614 1.00 97.81 86 MET A N 1
ATOM 679 C CA . MET A 1 86 ? 6.071 -7.071 -5.408 1.00 97.81 86 MET A CA 1
ATOM 680 C C . MET A 1 86 ? 4.807 -6.275 -5.744 1.00 97.81 86 MET A C 1
ATOM 682 O O . MET A 1 86 ? 3.760 -6.520 -5.160 1.00 97.81 86 MET A O 1
ATOM 686 N N . TYR A 1 87 ? 4.874 -5.388 -6.737 1.00 98.25 87 TYR A N 1
ATOM 687 C CA . TYR A 1 87 ? 3.733 -4.598 -7.198 1.00 98.25 87 TYR A CA 1
ATOM 688 C C . TYR A 1 87 ? 2.532 -5.466 -7.583 1.00 98.25 87 TYR A C 1
ATOM 690 O O . TYR A 1 87 ? 1.418 -5.192 -7.149 1.00 98.25 87 TYR A O 1
ATOM 698 N N . GLU A 1 88 ? 2.752 -6.513 -8.381 1.00 98.06 88 GLU A N 1
ATOM 699 C CA . GLU A 1 88 ? 1.683 -7.407 -8.837 1.00 98.06 88 GLU A CA 1
ATOM 700 C C . GLU A 1 88 ? 1.015 -8.123 -7.659 1.00 98.06 88 GLU A C 1
ATOM 702 O O . GLU A 1 88 ? -0.210 -8.127 -7.559 1.00 98.06 88 GLU A O 1
ATOM 707 N N . TRP A 1 89 ? 1.800 -8.662 -6.724 1.00 97.75 89 TRP A N 1
ATOM 708 C CA . TRP A 1 89 ? 1.248 -9.337 -5.552 1.00 97.75 89 TRP A CA 1
ATOM 709 C C . TRP A 1 89 ? 0.517 -8.376 -4.608 1.00 97.75 89 TRP A C 1
ATOM 711 O O . TRP A 1 89 ? -0.597 -8.673 -4.172 1.00 97.75 89 TRP A O 1
ATOM 721 N N . HIS A 1 90 ? 1.104 -7.210 -4.328 1.00 98.19 90 HIS A N 1
ATOM 722 C CA . HIS A 1 90 ? 0.490 -6.217 -3.451 1.00 98.19 90 HIS A CA 1
ATOM 723 C C . HIS A 1 90 ? -0.826 -5.684 -4.035 1.00 98.19 90 HIS A C 1
ATOM 725 O O . HIS A 1 90 ? -1.832 -5.621 -3.332 1.00 98.19 90 HIS A O 1
ATOM 731 N N . ARG A 1 91 ? -0.854 -5.392 -5.342 1.00 98.25 91 ARG A N 1
ATOM 732 C CA . ARG A 1 91 ? -2.048 -4.911 -6.049 1.00 98.25 91 ARG A CA 1
ATOM 733 C C . ARG A 1 91 ? -3.157 -5.959 -6.123 1.00 98.25 91 ARG A C 1
ATOM 735 O O . ARG A 1 91 ? -4.305 -5.640 -5.834 1.00 98.25 91 ARG A O 1
ATOM 742 N N . ASP A 1 92 ? -2.829 -7.175 -6.559 1.00 97.25 92 ASP A N 1
ATOM 743 C CA . ASP A 1 92 ? -3.844 -8.162 -6.954 1.00 97.25 92 ASP A CA 1
ATOM 744 C C . ASP A 1 92 ? -4.288 -9.060 -5.794 1.00 97.25 92 ASP A C 1
ATOM 746 O O . ASP A 1 92 ? -5.384 -9.621 -5.834 1.00 97.25 92 ASP A O 1
ATOM 750 N N . VAL A 1 93 ? -3.443 -9.220 -4.770 1.00 96.00 93 VAL A N 1
ATOM 751 C CA . VAL A 1 93 ? -3.685 -10.145 -3.656 1.00 96.00 93 VAL A CA 1
ATOM 752 C C . VAL A 1 93 ? -3.755 -9.397 -2.335 1.00 96.00 93 VAL A C 1
ATOM 754 O O . VAL A 1 93 ? -4.795 -9.411 -1.681 1.00 96.00 93 VAL A O 1
ATOM 757 N N . PHE A 1 94 ? -2.664 -8.754 -1.921 1.00 96.88 94 PHE A N 1
ATOM 758 C CA . PHE A 1 94 ? -2.546 -8.265 -0.549 1.00 96.88 94 PHE A CA 1
ATOM 759 C C . PHE A 1 94 ? -3.536 -7.141 -0.238 1.00 96.88 94 PHE A C 1
ATOM 761 O O . PHE A 1 94 ? -4.302 -7.266 0.715 1.00 96.88 94 PHE A O 1
ATOM 768 N N . LEU A 1 95 ? -3.593 -6.099 -1.075 1.00 97.56 95 LEU A N 1
ATOM 769 C CA . LEU A 1 95 ? -4.518 -4.979 -0.899 1.00 97.56 95 LEU A CA 1
ATOM 770 C C . LEU A 1 95 ? -5.981 -5.448 -0.902 1.00 97.56 95 LEU A C 1
ATOM 772 O O . LEU A 1 95 ? -6.758 -5.049 -0.038 1.00 97.56 95 LEU A O 1
ATOM 776 N N . ALA A 1 96 ? -6.346 -6.354 -1.812 1.00 95.31 96 ALA A N 1
ATOM 777 C CA . ALA A 1 96 ? -7.705 -6.888 -1.898 1.00 95.31 96 ALA A CA 1
ATOM 778 C C . ALA A 1 96 ? -8.117 -7.680 -0.641 1.00 95.31 96 ALA A C 1
ATOM 780 O O . ALA A 1 96 ? -9.270 -7.619 -0.210 1.00 95.31 96 ALA A O 1
ATOM 781 N N . GLU A 1 97 ? -7.199 -8.437 -0.034 1.00 95.50 97 GLU A N 1
ATOM 782 C CA . GLU A 1 97 ? -7.451 -9.125 1.239 1.00 95.50 97 GLU A CA 1
ATOM 783 C C . GLU A 1 97 ? -7.449 -8.155 2.432 1.00 95.50 97 GLU A C 1
ATOM 785 O O . GLU A 1 97 ? -8.252 -8.298 3.359 1.00 95.50 97 GLU A O 1
ATOM 790 N N . LEU A 1 98 ? -6.596 -7.133 2.399 1.00 96.38 98 LEU A N 1
ATOM 791 C CA . LEU A 1 98 ? -6.504 -6.114 3.438 1.00 96.38 98 LEU A CA 1
ATOM 792 C C . LEU A 1 98 ? -7.779 -5.258 3.507 1.00 96.38 98 LEU A C 1
ATOM 794 O O . LEU A 1 98 ? -8.286 -4.988 4.595 1.00 96.38 98 LEU A O 1
ATOM 798 N N . GLU A 1 99 ? -8.375 -4.913 2.363 1.00 95.50 99 GLU A N 1
ATOM 799 C CA . GLU A 1 99 ? -9.659 -4.206 2.309 1.00 95.50 99 GLU A CA 1
ATOM 800 C C . GLU A 1 99 ? -10.793 -5.005 2.970 1.00 95.50 99 GLU A C 1
ATOM 802 O O . GLU A 1 99 ? -11.625 -4.427 3.674 1.00 95.50 99 GLU A O 1
ATOM 807 N N . LYS A 1 100 ? -10.802 -6.340 2.832 1.00 93.88 100 LYS A N 1
ATOM 808 C CA . LYS A 1 100 ? -11.787 -7.211 3.504 1.00 93.88 100 LYS A CA 1
ATOM 809 C C . LYS A 1 100 ? -11.651 -7.161 5.025 1.00 93.88 100 LYS A C 1
ATOM 811 O O . LYS A 1 100 ? -12.666 -7.253 5.726 1.00 93.88 100 LYS A O 1
ATOM 816 N N . CYS A 1 101 ? -10.432 -6.967 5.536 1.00 94.25 101 CYS A N 1
ATOM 817 C CA . CYS A 1 101 ? -10.164 -6.886 6.970 1.00 94.25 101 CYS A CA 1
ATOM 818 C C . CYS A 1 101 ? -10.875 -5.695 7.626 1.00 94.25 101 CYS A C 1
ATOM 820 O O . CYS A 1 101 ? -11.210 -5.794 8.801 1.00 94.25 101 CYS A O 1
ATOM 822 N N . GLN A 1 102 ? -11.210 -4.621 6.895 1.00 89.56 102 GLN A N 1
ATOM 823 C CA . GLN A 1 102 ? -11.993 -3.504 7.453 1.00 89.56 102 GLN A CA 1
ATOM 824 C C . GLN A 1 102 ? -13.352 -3.955 8.010 1.00 89.56 102 GLN A C 1
ATOM 826 O O . GLN A 1 102 ? -13.822 -3.425 9.012 1.00 89.56 102 GLN A O 1
ATOM 831 N N . SER A 1 103 ? -13.969 -4.960 7.380 1.00 89.81 103 SER A N 1
ATOM 832 C CA . SER A 1 103 ? -15.223 -5.562 7.854 1.00 89.81 103 SER A CA 1
ATOM 833 C C . SER A 1 103 ? -15.018 -6.700 8.862 1.00 89.81 103 SER A C 1
ATOM 835 O O . SER A 1 103 ? -15.955 -7.056 9.573 1.00 89.81 103 SER A O 1
ATOM 837 N N . LYS A 1 104 ? -13.814 -7.287 8.900 1.00 92.12 104 LYS A N 1
ATOM 838 C CA . LYS A 1 104 ? -13.447 -8.471 9.697 1.00 92.12 104 LYS A CA 1
ATOM 839 C C . LYS A 1 104 ? -12.011 -8.350 10.234 1.00 92.12 104 LYS A C 1
ATOM 841 O O . LYS A 1 104 ? -11.109 -9.026 9.721 1.00 92.12 104 LYS A O 1
ATOM 846 N N . PRO A 1 105 ? -11.758 -7.475 11.229 1.00 90.81 105 PRO A N 1
ATOM 847 C CA . PRO A 1 105 ? -10.403 -7.158 11.694 1.00 90.81 105 PRO A CA 1
ATOM 848 C C . PRO A 1 105 ? -9.622 -8.370 12.218 1.00 90.81 105 PRO A C 1
ATOM 850 O O . PRO A 1 105 ? -8.394 -8.392 12.177 1.00 90.81 105 PRO A O 1
ATOM 853 N N . GLU A 1 106 ? -10.317 -9.411 12.675 1.00 91.00 106 GLU A N 1
ATOM 854 C CA . GLU A 1 106 ? -9.740 -10.669 13.147 1.00 91.00 106 GLU A CA 1
ATOM 855 C C . GLU A 1 106 ? -8.966 -11.443 12.065 1.00 91.00 106 GLU A C 1
ATOM 857 O O . GLU A 1 106 ? -8.104 -12.261 12.392 1.00 91.00 106 GLU A O 1
ATOM 862 N N . GLN A 1 107 ? -9.226 -11.171 10.782 1.00 91.25 107 GLN A N 1
ATOM 863 C CA . GLN A 1 107 ? -8.530 -11.811 9.660 1.00 91.25 107 GLN A CA 1
ATOM 864 C C . GLN A 1 107 ? -7.166 -11.180 9.364 1.00 91.25 107 GLN A C 1
ATOM 866 O O . GLN A 1 107 ? -6.325 -11.810 8.725 1.00 91.25 107 GLN A O 1
ATOM 871 N N . LEU A 1 108 ? -6.898 -9.977 9.882 1.00 93.56 108 LEU A N 1
ATOM 872 C CA . LEU A 1 108 ? -5.653 -9.260 9.614 1.00 93.56 108 LEU A CA 1
ATOM 873 C C . LEU A 1 108 ? -4.421 -10.089 10.002 1.00 93.56 108 LEU A C 1
ATOM 875 O O . LEU A 1 108 ? -3.459 -10.184 9.248 1.00 93.56 108 LEU A O 1
ATOM 879 N N . GLY A 1 109 ? -4.461 -10.748 11.162 1.00 92.00 109 GLY A N 1
ATOM 880 C CA . GLY A 1 109 ? -3.325 -11.521 11.666 1.00 92.00 109 GLY A CA 1
ATOM 881 C C . GLY A 1 109 ? -3.005 -12.785 10.858 1.00 92.00 109 GLY A C 1
ATOM 882 O O . GLY A 1 109 ? -1.868 -13.253 10.901 1.00 92.00 109 GLY A O 1
ATOM 883 N N . SER A 1 110 ? -3.974 -13.367 10.142 1.00 91.00 110 SER A N 1
ATOM 884 C CA . SER A 1 110 ? -3.724 -14.533 9.282 1.00 91.00 110 SER A CA 1
ATOM 885 C C . SER A 1 110 ? -3.190 -14.133 7.910 1.00 91.00 110 SER A C 1
ATOM 887 O O . SER A 1 110 ? -2.463 -14.920 7.305 1.00 91.00 110 SER A O 1
ATOM 889 N N . LEU A 1 111 ? -3.483 -12.911 7.454 1.00 92.56 111 LEU A N 1
ATOM 890 C CA . LEU A 1 111 ? -3.015 -12.395 6.172 1.00 92.56 111 LEU A CA 1
ATOM 891 C C . LEU A 1 111 ? -1.481 -12.348 6.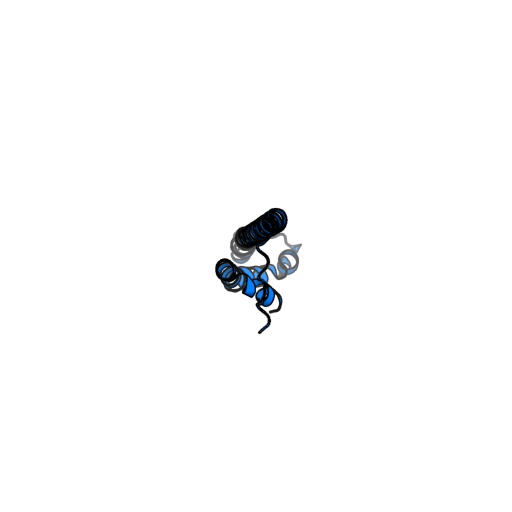093 1.00 92.56 111 LEU A C 1
ATOM 893 O O . LEU A 1 111 ? -0.916 -12.800 5.106 1.00 92.56 111 LEU A O 1
ATOM 897 N N . PHE A 1 112 ? -0.809 -11.908 7.160 1.00 90.25 112 PHE A N 1
ATOM 898 C CA . PHE A 1 112 ? 0.660 -11.809 7.223 1.00 90.25 112 PHE A CA 1
ATOM 899 C C . PHE A 1 112 ? 1.395 -13.140 7.465 1.00 90.25 112 PHE A C 1
ATOM 901 O O . PHE A 1 112 ? 2.623 -13.170 7.463 1.00 90.25 112 PHE A O 1
ATOM 908 N N . LYS A 1 113 ? 0.676 -14.237 7.734 1.00 85.56 113 LYS A N 1
ATOM 909 C CA . LYS A 1 113 ? 1.278 -15.571 7.933 1.00 85.56 113 LYS A CA 1
ATOM 910 C C . LYS A 1 113 ? 1.371 -16.387 6.642 1.00 85.56 113 LYS A C 1
ATOM 912 O O . LYS A 1 113 ? 1.915 -17.490 6.679 1.00 85.56 113 LYS A O 1
ATOM 917 N N . ARG A 1 114 ? 0.762 -15.900 5.562 1.00 60.59 114 ARG A N 1
ATOM 918 C CA . ARG A 1 114 ? 0.745 -16.530 4.238 1.00 60.59 114 ARG A CA 1
ATOM 919 C C . ARG A 1 114 ? 1.922 -16.039 3.413 1.00 60.59 114 ARG A C 1
ATOM 921 O O . ARG A 1 114 ? 2.413 -16.864 2.616 1.00 60.59 114 ARG A O 1
#

Secondary structure (DSSP, 8-state):
------PPPPHHHHHHHHHHHHHHHHHHHHHHHHHHHHHHHHHHHHHHHHIIIIIIIHHHHTT-SPPPGGGTTTTTHHHHTTHHHHHHHIIIIIHHHHHHHTT-GGGHHHHTT-

Radius of gyration: 26.24 Å; chains: 1; bounding box: 59×29×78 Å